Protein AF-A0A658NIT8-F1 (afdb_monomer_lite)

Radius of gyration: 13.02 Å; chains: 1; bounding box: 29×33×32 Å

Secondary structure (DSSP, 8-state):
-B-SHHHHHHHHHHHHHHHHHHHTTPPPP---TTT-HHHHHHHIIIII--SS-B-GGG---TTTTTS-GGGHHHHHTT-

Sequence (79 aa):
GTTGYEEAAAQGLVAGLNAAQKAGGAGPILFARSEAYLGVMIDDLVTRGVSEPYRMFTSRAEYRLFLRADNADSRLTPR

pLDDT: mean 91.46, std 7.01, range [71.62, 98.38]

Structure (mmCIF, N/CA/C/O backbone):
data_AF-A0A658NIT8-F1
#
_entry.id   AF-A0A658NIT8-F1
#
loop_
_atom_site.group_PDB
_atom_site.id
_atom_site.type_symbol
_atom_site.label_atom_id
_atom_site.label_alt_id
_atom_site.label_comp_id
_atom_site.label_asym_id
_atom_site.label_entity_id
_atom_site.label_seq_id
_atom_site.pdbx_PDB_ins_code
_atom_site.Cartn_x
_atom_site.Cartn_y
_atom_site.Cartn_z
_atom_site.occupancy
_atom_site.B_iso_or_equiv
_atom_site.auth_seq_id
_atom_site.auth_comp_id
_atom_site.auth_asym_id
_atom_site.auth_atom_id
_atom_site.pdbx_PDB_model_num
ATOM 1 N N . GLY A 1 1 ? 5.591 -12.358 1.503 1.00 71.94 1 GLY A N 1
ATOM 2 C CA . GLY A 1 1 ? 6.207 -12.493 0.170 1.00 71.94 1 GLY A CA 1
ATOM 3 C C . GLY A 1 1 ? 6.826 -11.197 -0.327 1.00 71.94 1 GLY A C 1
ATOM 4 O O . GLY A 1 1 ? 6.776 -10.942 -1.516 1.00 71.94 1 GLY A O 1
ATOM 5 N N . THR A 1 2 ? 7.433 -10.389 0.543 1.00 86.00 2 THR A N 1
ATOM 6 C CA . THR A 1 2 ? 8.207 -9.189 0.179 1.00 86.00 2 THR A CA 1
ATOM 7 C C . THR A 1 2 ? 9.502 -9.211 0.997 1.00 86.00 2 THR A C 1
ATOM 9 O O . THR A 1 2 ? 9.560 -9.928 1.998 1.00 86.00 2 THR A O 1
ATOM 12 N N . THR A 1 3 ? 10.536 -8.470 0.594 1.00 84.94 3 THR A N 1
ATOM 13 C CA . THR A 1 3 ? 11.811 -8.408 1.349 1.00 84.94 3 THR A CA 1
ATOM 14 C C . THR A 1 3 ? 12.336 -6.995 1.597 1.00 84.94 3 THR A C 1
ATOM 16 O O . THR A 1 3 ? 13.302 -6.854 2.337 1.00 84.94 3 THR A O 1
ATOM 19 N N . G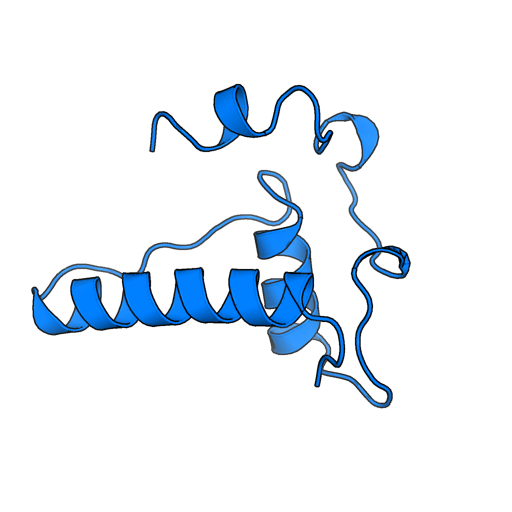LY A 1 4 ? 11.758 -5.963 0.976 1.00 89.44 4 GLY A N 1
ATOM 20 C CA . GLY A 1 4 ? 12.192 -4.576 1.161 1.00 89.44 4 GLY A CA 1
ATOM 21 C C . GLY A 1 4 ? 11.493 -3.879 2.328 1.00 89.44 4 GLY A C 1
ATOM 22 O O . GLY A 1 4 ? 10.387 -4.258 2.737 1.00 89.44 4 GLY A O 1
ATOM 23 N N . TYR A 1 5 ? 12.171 -2.873 2.886 1.00 94.00 5 TYR A N 1
ATOM 24 C CA . TYR A 1 5 ? 11.681 -2.102 4.029 1.00 94.00 5 TYR A CA 1
ATOM 25 C C . TYR A 1 5 ? 10.433 -1.303 3.656 1.00 94.00 5 TYR A C 1
ATOM 27 O O . TYR A 1 5 ? 9.481 -1.238 4.430 1.00 94.00 5 TYR A O 1
ATOM 35 N N . GLU A 1 6 ? 10.419 -0.740 2.453 1.00 93.94 6 GLU A N 1
ATOM 36 C CA . GLU A 1 6 ? 9.351 0.088 1.916 1.00 93.94 6 GLU A CA 1
ATOM 37 C C . GLU A 1 6 ? 8.070 -0.729 1.711 1.00 93.94 6 GLU A C 1
ATOM 39 O O . GLU A 1 6 ? 6.989 -0.309 2.132 1.00 93.94 6 GLU A O 1
ATOM 44 N N . GLU A 1 7 ? 8.176 -1.929 1.131 1.00 93.88 7 GLU A N 1
ATOM 45 C CA . GLU A 1 7 ? 7.037 -2.831 0.962 1.00 93.88 7 GLU A CA 1
ATOM 46 C C . GLU A 1 7 ? 6.469 -3.287 2.308 1.00 93.88 7 GLU A C 1
ATOM 48 O O . GLU A 1 7 ? 5.248 -3.366 2.471 1.00 93.88 7 GLU A O 1
ATOM 53 N N . ALA A 1 8 ? 7.341 -3.597 3.272 1.00 94.69 8 ALA A N 1
ATOM 54 C CA . ALA A 1 8 ? 6.924 -4.002 4.610 1.00 94.69 8 ALA A CA 1
ATOM 55 C C . ALA A 1 8 ? 6.240 -2.849 5.361 1.00 94.69 8 ALA A C 1
ATOM 57 O O . ALA A 1 8 ? 5.174 -3.049 5.943 1.00 94.69 8 ALA A O 1
ATOM 58 N N . ALA A 1 9 ? 6.799 -1.638 5.299 1.00 96.19 9 ALA A N 1
ATOM 59 C CA . ALA A 1 9 ? 6.223 -0.448 5.920 1.00 96.19 9 ALA A CA 1
ATOM 60 C C . ALA A 1 9 ? 4.841 -0.114 5.338 1.00 96.19 9 ALA A C 1
ATOM 62 O O . ALA A 1 9 ? 3.897 0.128 6.091 1.00 96.19 9 ALA A O 1
ATOM 63 N N . ALA A 1 10 ? 4.689 -0.169 4.011 1.00 94.81 10 ALA A N 1
ATOM 64 C CA . ALA A 1 10 ? 3.413 0.085 3.348 1.00 94.81 10 ALA A CA 1
ATOM 65 C C . ALA A 1 10 ? 2.340 -0.960 3.711 1.00 94.81 10 ALA A C 1
ATOM 67 O O . ALA A 1 10 ? 1.202 -0.594 4.004 1.00 94.81 10 ALA A O 1
ATOM 68 N N . GLN A 1 11 ? 2.692 -2.252 3.756 1.00 95.75 11 GLN A N 1
ATOM 69 C CA . GLN A 1 11 ? 1.774 -3.301 4.225 1.00 95.75 11 GLN A CA 1
ATOM 70 C C . GLN A 1 11 ? 1.408 -3.117 5.701 1.00 95.75 11 GLN A C 1
ATOM 72 O O . GLN A 1 11 ? 0.237 -3.233 6.058 1.00 95.75 11 GLN A O 1
ATOM 77 N N . GLY A 1 12 ? 2.392 -2.796 6.546 1.00 97.31 12 GLY A N 1
ATOM 78 C CA . GLY A 1 12 ? 2.189 -2.542 7.970 1.00 97.31 12 GLY A CA 1
ATOM 79 C C . GLY A 1 12 ? 1.230 -1.381 8.224 1.00 97.31 12 GLY A C 1
ATOM 80 O O . GLY A 1 12 ? 0.325 -1.513 9.045 1.00 97.31 12 GLY A O 1
ATOM 81 N N . LEU A 1 13 ? 1.364 -0.286 7.468 1.00 96.56 13 LEU A N 1
ATOM 82 C CA . LEU A 1 13 ? 0.457 0.860 7.536 1.00 96.56 13 LEU A CA 1
ATOM 83 C C . LEU A 1 13 ? -0.992 0.457 7.229 1.00 96.56 13 LEU A C 1
ATOM 85 O O . LEU A 1 13 ? -1.889 0.753 8.015 1.00 96.56 13 LEU A O 1
ATOM 89 N N . VAL A 1 14 ? -1.228 -0.250 6.119 1.00 96.50 14 VAL A N 1
ATOM 90 C CA . VAL A 1 14 ? -2.585 -0.677 5.726 1.00 96.50 14 VAL A CA 1
ATOM 91 C C . VAL A 1 14 ? -3.165 -1.690 6.710 1.00 96.50 14 VAL A C 1
ATOM 93 O O . VAL A 1 14 ? -4.339 -1.600 7.069 1.00 96.50 14 VAL A O 1
ATOM 96 N N . ALA A 1 15 ? -2.351 -2.640 7.175 1.00 97.31 15 ALA A N 1
ATOM 97 C CA . ALA A 1 15 ? -2.771 -3.626 8.162 1.00 97.31 15 ALA A CA 1
ATOM 98 C C . ALA A 1 15 ? -3.154 -2.961 9.491 1.00 97.31 15 ALA A C 1
ATOM 100 O O . ALA A 1 15 ? -4.213 -3.264 10.038 1.00 97.31 15 ALA A O 1
ATOM 101 N N . GLY A 1 16 ? -2.335 -2.026 9.981 1.00 98.06 16 GLY A N 1
ATOM 102 C CA . GLY A 1 16 ? -2.608 -1.269 11.201 1.00 98.06 16 GLY A CA 1
ATOM 103 C C . GLY A 1 16 ? -3.867 -0.411 11.083 1.00 98.06 16 GLY A C 1
ATOM 104 O O . GLY A 1 16 ? -4.731 -0.464 11.957 1.00 98.06 16 GLY A O 1
ATOM 105 N N . LEU A 1 17 ? -4.016 0.308 9.967 1.00 97.19 17 LEU A N 1
ATOM 106 C CA . LEU A 1 17 ? -5.197 1.119 9.676 1.00 97.19 17 LEU A CA 1
ATOM 107 C C . LEU A 1 17 ? -6.479 0.273 9.682 1.00 97.19 17 LEU A C 1
ATOM 109 O O . LEU A 1 17 ? -7.453 0.614 10.350 1.00 97.19 17 LEU A O 1
ATOM 113 N N . ASN A 1 18 ? -6.466 -0.872 9.001 1.00 97.81 18 ASN A N 1
ATOM 114 C CA . ASN A 1 18 ? -7.627 -1.758 8.940 1.00 97.81 18 ASN A CA 1
ATOM 115 C C . ASN A 1 18 ? -7.886 -2.512 10.248 1.00 97.81 18 ASN A C 1
ATOM 117 O O . ASN A 1 18 ? -9.042 -2.789 10.571 1.00 97.81 18 ASN A O 1
ATOM 121 N N . ALA A 1 19 ? -6.850 -2.804 11.036 1.00 98.38 19 ALA A N 1
ATOM 122 C CA . ALA A 1 19 ? -7.016 -3.329 12.386 1.00 98.38 19 ALA A CA 1
ATOM 123 C C . ALA A 1 19 ? -7.713 -2.307 13.299 1.00 98.38 19 ALA A C 1
ATOM 125 O O . ALA A 1 19 ? -8.637 -2.677 14.024 1.00 98.38 19 ALA A O 1
ATOM 126 N N . ALA A 1 20 ? -7.330 -1.028 13.214 1.00 98.25 20 ALA A N 1
ATOM 127 C CA . ALA A 1 20 ? -7.977 0.055 13.949 1.00 98.25 20 ALA A CA 1
ATOM 128 C C . ALA A 1 20 ? -9.438 0.254 13.510 1.00 98.25 20 ALA A C 1
ATOM 130 O O . ALA A 1 20 ? -10.321 0.293 14.365 1.00 98.25 20 ALA A O 1
ATOM 131 N N . GLN A 1 21 ? -9.715 0.280 12.199 1.00 97.94 21 GLN A N 1
ATOM 132 C CA . GLN A 1 21 ? -11.086 0.342 11.667 1.00 97.94 21 GLN A CA 1
ATOM 133 C C . GLN A 1 21 ? -11.944 -0.810 12.192 1.00 97.94 21 GLN A C 1
ATOM 135 O O . GLN A 1 21 ? -13.045 -0.590 12.693 1.00 97.94 21 GLN A O 1
ATOM 140 N N . LYS A 1 22 ? -11.411 -2.038 12.151 1.00 98.19 22 LYS A N 1
ATOM 141 C CA . LYS A 1 22 ? -12.099 -3.223 12.669 1.00 98.19 22 LYS A CA 1
ATOM 142 C C . LYS A 1 22 ? -12.380 -3.109 14.168 1.00 98.19 22 LYS A C 1
ATOM 144 O O . LYS A 1 22 ? -13.479 -3.446 14.597 1.00 98.19 22 LYS A O 1
ATOM 149 N N . ALA A 1 23 ? -11.416 -2.632 14.955 1.00 98.31 23 ALA A N 1
ATOM 150 C CA . ALA A 1 23 ? -11.595 -2.413 16.389 1.00 98.31 23 ALA A CA 1
ATOM 151 C C . ALA A 1 23 ? -12.641 -1.323 16.692 1.00 98.31 23 ALA A C 1
ATOM 153 O O . ALA A 1 23 ? -13.359 -1.426 17.682 1.00 98.31 23 ALA A O 1
ATOM 154 N N . GLY A 1 24 ? -12.756 -0.313 15.824 1.00 97.88 24 GLY A N 1
ATOM 155 C CA . GLY A 1 24 ? -13.751 0.758 15.910 1.00 97.88 24 GLY A CA 1
ATOM 156 C C . GLY A 1 24 ? -15.119 0.433 15.297 1.00 97.88 24 GLY A C 1
ATOM 157 O O . GLY A 1 24 ? -15.991 1.296 15.303 1.00 97.88 24 GLY A O 1
ATOM 158 N N . GLY A 1 25 ? -15.327 -0.771 14.750 1.00 97.56 25 GLY A N 1
ATOM 159 C CA . GLY A 1 25 ? -16.588 -1.160 14.102 1.00 97.56 25 GLY A CA 1
ATOM 160 C C . GLY A 1 25 ? -16.839 -0.501 12.739 1.00 97.56 25 GLY A C 1
ATOM 161 O O . GLY A 1 25 ? -17.972 -0.495 12.261 1.00 97.56 25 GLY A O 1
ATOM 162 N N . ALA A 1 26 ? -15.801 0.052 12.111 1.00 97.44 26 ALA A N 1
ATOM 163 C CA . ALA A 1 26 ? -15.866 0.677 10.797 1.00 97.44 26 ALA A CA 1
ATOM 164 C C . ALA A 1 26 ? -15.430 -0.285 9.675 1.00 97.44 26 ALA A C 1
ATOM 166 O O . ALA A 1 26 ? -14.829 -1.337 9.909 1.00 97.44 26 ALA A O 1
ATOM 167 N N . GLY A 1 27 ? -15.739 0.083 8.429 1.00 95.94 27 GLY A N 1
ATOM 168 C CA . GLY A 1 27 ? -15.341 -0.678 7.243 1.00 95.94 27 GLY A CA 1
ATOM 169 C C . GLY A 1 27 ? -13.839 -0.575 6.937 1.00 95.94 27 GLY A C 1
ATOM 170 O O . GLY A 1 27 ? -13.195 0.399 7.338 1.00 95.94 27 GLY A O 1
ATOM 171 N N . PRO A 1 28 ? -13.261 -1.550 6.213 1.00 95.56 28 PRO A N 1
ATOM 172 C CA . PRO A 1 28 ? -11.861 -1.494 5.819 1.00 95.56 28 PRO A CA 1
ATOM 173 C C . PRO A 1 28 ? -11.612 -0.348 4.834 1.00 95.56 28 PRO A C 1
ATOM 175 O O . PRO A 1 28 ? -12.433 -0.049 3.968 1.00 95.56 28 PRO A O 1
ATOM 178 N N . ILE A 1 29 ? -10.432 0.245 4.938 1.00 94.56 29 ILE A N 1
ATOM 179 C CA . ILE A 1 29 ? -9.878 1.180 3.973 1.00 94.56 29 ILE A CA 1
ATOM 180 C C . ILE A 1 29 ? -9.108 0.377 2.925 1.00 94.56 29 ILE A C 1
ATOM 182 O O . ILE A 1 29 ? -8.228 -0.434 3.236 1.00 94.56 29 ILE A O 1
ATOM 186 N N . LEU A 1 30 ? -9.465 0.613 1.666 1.00 93.62 30 LEU A N 1
ATOM 187 C CA . LEU A 1 30 ? -8.872 -0.020 0.497 1.00 93.62 30 LEU A CA 1
ATOM 188 C C . LEU A 1 30 ? -8.229 1.053 -0.379 1.00 93.62 30 LEU A C 1
ATOM 190 O O . LEU A 1 30 ? -8.793 2.127 -0.577 1.00 93.62 30 LEU A O 1
ATOM 194 N N . PHE A 1 31 ? -7.061 0.739 -0.927 1.00 94.88 31 PHE A N 1
ATOM 195 C CA . PHE A 1 31 ? -6.353 1.600 -1.869 1.00 94.8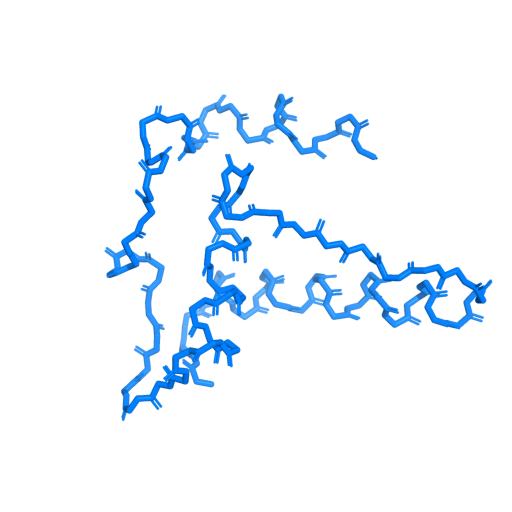8 31 PHE A CA 1
ATOM 196 C C . PHE A 1 31 ? -6.401 0.955 -3.247 1.00 94.88 31 PHE A C 1
ATOM 198 O O . PHE A 1 31 ? -5.935 -0.173 -3.415 1.00 94.88 31 PHE A O 1
ATOM 205 N N . ALA A 1 32 ? -6.949 1.657 -4.238 1.00 94.00 32 ALA A N 1
ATOM 206 C CA . ALA A 1 32 ? -7.046 1.107 -5.582 1.00 94.00 32 ALA A CA 1
ATOM 207 C C . ALA A 1 32 ? -5.687 1.125 -6.303 1.00 94.00 32 ALA A C 1
ATOM 209 O O . ALA A 1 32 ? -4.851 2.011 -6.089 1.00 94.00 32 ALA A O 1
ATOM 210 N N . ARG A 1 33 ? -5.494 0.182 -7.236 1.00 94.62 33 ARG A N 1
ATOM 211 C CA . ARG A 1 33 ? -4.310 0.124 -8.118 1.00 94.62 33 ARG A CA 1
ATOM 212 C C . ARG A 1 33 ? -4.088 1.421 -8.899 1.00 94.62 33 ARG A C 1
ATOM 214 O O . ARG A 1 33 ? -2.954 1.788 -9.174 1.00 94.62 33 ARG A O 1
ATOM 221 N N . SER A 1 34 ? -5.164 2.115 -9.260 1.00 94.69 34 SER A N 1
ATOM 222 C CA . SER A 1 34 ? -5.131 3.378 -10.004 1.00 94.69 34 SER A CA 1
ATOM 223 C C . SER A 1 34 ? -4.749 4.591 -9.155 1.00 94.69 34 SER A C 1
ATOM 225 O O . SER A 1 34 ? -4.463 5.652 -9.707 1.00 94.69 34 SER A O 1
ATOM 227 N N . GLU A 1 35 ? -4.726 4.454 -7.829 1.00 94.25 35 GLU A N 1
ATOM 228 C CA . GLU A 1 35 ? -4.550 5.573 -6.900 1.00 94.25 35 GLU A CA 1
ATOM 229 C C . GLU A 1 35 ? -3.184 5.574 -6.223 1.00 94.25 35 GLU A C 1
ATOM 231 O O . GLU A 1 35 ? -2.673 6.647 -5.903 1.00 94.25 35 GLU A O 1
ATOM 236 N N . ALA A 1 36 ? -2.583 4.400 -5.990 1.00 94.50 36 ALA A N 1
ATOM 237 C CA . ALA A 1 36 ? -1.295 4.279 -5.313 1.00 94.50 36 ALA A CA 1
ATOM 238 C C . ALA A 1 36 ? -0.549 2.983 -5.641 1.00 94.50 36 ALA A C 1
ATOM 240 O O . ALA A 1 36 ? -1.139 1.909 -5.737 1.00 94.50 36 ALA A O 1
ATOM 241 N N . TYR A 1 37 ? 0.785 3.064 -5.648 1.00 93.94 37 TYR A N 1
ATOM 242 C CA . TYR A 1 37 ? 1.665 1.893 -5.727 1.00 93.94 37 TYR A CA 1
ATOM 243 C C . TYR A 1 37 ? 1.458 0.895 -4.577 1.00 93.94 37 TYR A C 1
ATOM 245 O O . TYR A 1 37 ? 1.629 -0.305 -4.767 1.00 93.94 37 TYR A O 1
ATOM 253 N N . LEU A 1 38 ? 1.032 1.362 -3.398 1.00 93.50 38 LEU A N 1
ATOM 254 C CA . LEU A 1 38 ? 0.699 0.477 -2.279 1.00 93.50 38 LEU A CA 1
ATOM 255 C C . LEU A 1 38 ? -0.531 -0.404 -2.597 1.00 93.50 38 LEU A C 1
ATOM 257 O O . LEU A 1 38 ? -0.556 -1.571 -2.218 1.00 93.50 38 LEU A O 1
ATOM 261 N N . GLY A 1 39 ? -1.499 0.123 -3.359 1.00 94.12 39 GLY A N 1
ATOM 262 C CA . GLY A 1 39 ? -2.661 -0.620 -3.849 1.00 94.12 39 GLY A CA 1
ATOM 263 C C . GLY A 1 39 ? -2.279 -1.626 -4.932 1.00 94.12 39 GLY A C 1
ATOM 264 O O . GLY A 1 39 ? -2.732 -2.764 -4.891 1.00 94.12 39 GLY A O 1
ATOM 265 N N . VAL A 1 40 ? -1.373 -1.244 -5.843 1.00 94.44 40 VAL A N 1
ATOM 266 C CA . VAL A 1 40 ? -0.777 -2.165 -6.833 1.00 94.44 40 VAL A CA 1
ATOM 267 C C . VAL A 1 40 ? -0.099 -3.346 -6.140 1.00 94.44 40 VAL A C 1
ATOM 269 O O . VAL A 1 40 ? -0.377 -4.491 -6.477 1.00 94.44 40 VAL A O 1
ATOM 272 N N . MET A 1 41 ? 0.741 -3.078 -5.137 1.00 93.94 41 MET A N 1
ATOM 273 C CA . MET A 1 41 ? 1.441 -4.122 -4.390 1.00 93.94 41 MET A CA 1
ATOM 274 C C . MET A 1 41 ? 0.490 -5.061 -3.653 1.00 93.94 41 MET A C 1
ATOM 276 O O . MET A 1 41 ? 0.653 -6.274 -3.740 1.00 93.94 41 MET A O 1
ATOM 280 N N . ILE A 1 42 ? -0.477 -4.524 -2.906 1.00 93.44 42 ILE A N 1
ATOM 281 C CA . ILE A 1 42 ? -1.413 -5.362 -2.147 1.00 93.44 42 ILE A CA 1
ATOM 282 C C . ILE A 1 42 ? -2.247 -6.223 -3.096 1.00 93.44 42 ILE A C 1
ATOM 284 O O . ILE A 1 42 ? -2.398 -7.415 -2.844 1.00 93.44 42 ILE A O 1
ATOM 288 N N . ASP A 1 43 ? -2.734 -5.653 -4.199 1.00 93.00 43 ASP A N 1
ATOM 289 C CA . ASP A 1 43 ? -3.486 -6.413 -5.194 1.00 93.00 43 ASP A CA 1
ATOM 290 C C . ASP A 1 43 ? -2.633 -7.500 -5.861 1.00 93.00 43 ASP A C 1
ATOM 292 O O . ASP A 1 43 ? -3.069 -8.645 -5.939 1.00 93.00 43 ASP A O 1
ATOM 296 N N . ASP A 1 44 ? -1.397 -7.195 -6.271 1.00 91.88 44 ASP A N 1
ATOM 297 C CA . ASP A 1 44 ? -0.499 -8.199 -6.853 1.00 91.88 44 ASP A CA 1
ATOM 298 C C . ASP A 1 44 ? -0.256 -9.359 -5.866 1.00 91.88 44 ASP A C 1
ATOM 300 O O . ASP A 1 44 ? -0.358 -10.529 -6.246 1.00 91.88 44 ASP A O 1
ATOM 304 N N . LEU A 1 45 ? -0.001 -9.054 -4.587 1.00 91.25 45 LEU A N 1
ATOM 305 C CA . LEU A 1 45 ? 0.233 -10.060 -3.546 1.00 91.25 45 LEU A CA 1
ATOM 306 C C . LEU A 1 45 ? -0.998 -10.934 -3.267 1.00 91.25 45 LEU A C 1
ATOM 308 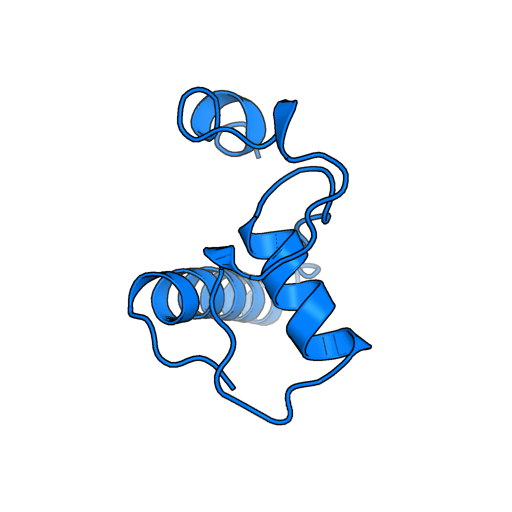O O . LEU A 1 45 ? -0.844 -12.138 -3.063 1.00 91.25 45 LEU A O 1
ATOM 312 N N . VAL A 1 46 ? -2.198 -10.349 -3.237 1.00 91.62 46 VAL A N 1
ATOM 313 C CA . VAL A 1 46 ? -3.444 -11.064 -2.906 1.00 91.62 46 VAL A CA 1
ATOM 314 C C . VAL A 1 46 ? -3.981 -11.844 -4.104 1.00 91.62 46 VAL A C 1
ATOM 316 O O . VAL A 1 46 ? -4.387 -12.994 -3.956 1.00 91.62 46 VAL A O 1
ATOM 319 N N . THR A 1 47 ? -3.974 -11.237 -5.289 1.00 90.38 47 THR A N 1
ATOM 320 C CA . THR A 1 47 ? -4.610 -11.795 -6.488 1.00 90.38 47 THR A CA 1
ATOM 321 C C . THR A 1 47 ? -3.715 -12.810 -7.191 1.00 90.38 47 THR A C 1
ATOM 323 O O . THR A 1 47 ? -4.209 -13.804 -7.721 1.00 90.38 47 THR A O 1
ATOM 326 N N . ARG A 1 48 ? -2.397 -12.574 -7.226 1.00 85.00 48 ARG A N 1
ATOM 327 C CA . ARG A 1 48 ? -1.457 -13.414 -7.991 1.00 85.00 48 ARG A CA 1
ATOM 328 C C . ARG A 1 48 ? -0.599 -14.305 -7.101 1.00 85.00 48 ARG A C 1
ATOM 330 O O . ARG A 1 48 ? -0.083 -15.311 -7.582 1.00 85.00 48 ARG A O 1
ATOM 337 N N . GLY A 1 49 ? -0.448 -13.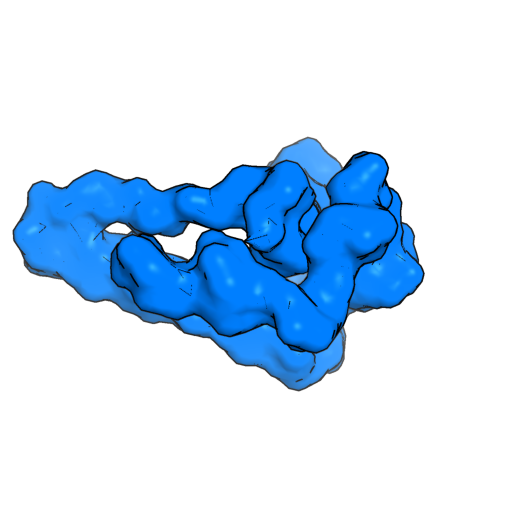951 -5.823 1.00 80.44 49 GLY A N 1
ATOM 338 C CA . GLY A 1 49 ? 0.570 -14.552 -4.969 1.00 80.44 49 GLY A CA 1
ATOM 339 C C . GLY A 1 49 ? 1.976 -14.284 -5.510 1.00 80.44 49 GLY A C 1
ATOM 340 O O . GLY A 1 49 ? 2.167 -13.564 -6.491 1.00 80.44 49 GLY A O 1
ATOM 341 N N . VAL A 1 50 ? 2.991 -14.852 -4.861 1.00 81.19 50 VAL A N 1
ATOM 342 C CA . VAL A 1 50 ? 4.385 -14.681 -5.289 1.00 81.19 50 VAL A CA 1
ATOM 343 C C . VAL A 1 50 ? 5.187 -15.965 -5.118 1.00 81.19 50 VAL A C 1
ATOM 345 O O . VAL A 1 50 ? 5.139 -16.591 -4.062 1.00 81.19 50 VAL A O 1
ATOM 348 N N . SER A 1 51 ? 5.930 -16.349 -6.160 1.00 78.88 51 SER A N 1
ATOM 349 C CA . SER A 1 51 ? 6.875 -17.477 -6.144 1.00 78.88 51 SER A CA 1
ATOM 350 C C . SER A 1 51 ? 8.287 -17.068 -5.708 1.00 78.88 51 SER A C 1
ATOM 352 O O . SER A 1 51 ? 9.061 -17.905 -5.258 1.00 78.88 51 SER A O 1
ATOM 354 N N . GLU A 1 52 ? 8.608 -15.777 -5.811 1.00 79.62 52 GLU A N 1
ATOM 355 C CA . GLU A 1 52 ? 9.863 -15.154 -5.382 1.00 79.62 52 GLU A CA 1
ATOM 356 C C . GLU A 1 52 ? 9.558 -13.851 -4.622 1.00 79.62 52 GLU A C 1
ATOM 358 O O . GLU A 1 52 ? 8.455 -13.318 -4.753 1.00 79.62 52 GLU A O 1
ATOM 363 N N . PRO A 1 53 ? 10.487 -13.300 -3.818 1.00 82.12 53 PRO A N 1
ATOM 364 C CA . PRO A 1 53 ? 10.250 -12.048 -3.106 1.00 82.12 53 PRO A CA 1
ATOM 365 C C . PRO A 1 53 ? 9.779 -10.895 -4.006 1.00 82.12 53 PRO A C 1
ATOM 367 O O . PRO A 1 53 ? 10.498 -10.463 -4.908 1.00 82.12 53 PRO A O 1
ATOM 370 N N . TYR A 1 54 ? 8.591 -10.355 -3.722 1.00 85.44 54 TYR A N 1
ATOM 371 C CA . TYR A 1 54 ? 8.048 -9.190 -4.420 1.00 85.44 54 TYR A CA 1
ATOM 372 C C . TYR A 1 54 ? 8.944 -7.962 -4.237 1.00 85.44 54 TYR A C 1
ATOM 374 O O . TYR A 1 54 ? 9.433 -7.701 -3.131 1.00 85.44 54 TYR A O 1
ATOM 382 N N . ARG A 1 55 ? 9.079 -7.172 -5.305 1.00 84.25 55 ARG A N 1
ATOM 383 C CA . ARG A 1 55 ? 9.753 -5.870 -5.311 1.00 84.25 55 ARG A CA 1
ATOM 384 C C . ARG A 1 55 ? 8.877 -4.851 -6.033 1.00 84.25 55 ARG A C 1
ATOM 386 O O . ARG A 1 55 ? 8.443 -5.091 -7.154 1.00 84.25 55 ARG A O 1
ATOM 393 N N . MET A 1 56 ? 8.664 -3.682 -5.437 1.00 79.81 56 MET A N 1
ATOM 394 C CA . MET A 1 56 ? 7.823 -2.615 -5.999 1.00 79.81 56 MET A CA 1
ATOM 395 C C . MET A 1 56 ? 8.196 -2.244 -7.441 1.00 79.81 56 MET A C 1
ATOM 397 O O . MET A 1 56 ? 7.315 -2.076 -8.283 1.00 79.81 56 MET A O 1
ATOM 401 N N . PHE A 1 57 ? 9.490 -2.171 -7.763 1.00 71.62 57 PHE A N 1
ATOM 402 C CA . PHE A 1 57 ? 9.955 -1.781 -9.100 1.00 71.62 57 PHE A CA 1
ATOM 403 C C . PHE A 1 57 ? 9.761 -2.846 -10.189 1.00 71.62 57 PHE A C 1
ATOM 405 O O . PHE A 1 57 ? 9.928 -2.533 -11.366 1.00 71.62 57 PHE A O 1
ATOM 412 N N . THR A 1 58 ? 9.393 -4.082 -9.836 1.00 71.69 58 THR A N 1
ATOM 413 C CA . THR A 1 58 ? 9.017 -5.115 -10.818 1.00 71.69 58 THR A CA 1
ATOM 414 C C . THR A 1 58 ? 7.508 -5.171 -11.063 1.00 71.69 58 THR A C 1
ATOM 416 O O . THR A 1 58 ? 7.055 -5.895 -11.953 1.00 71.69 58 THR A O 1
ATOM 419 N N . SER A 1 59 ? 6.727 -4.382 -10.317 1.00 72.31 59 SER A N 1
ATOM 420 C CA . SER A 1 59 ? 5.275 -4.312 -10.461 1.00 72.31 59 SER A CA 1
ATOM 421 C C . SER A 1 59 ? 4.856 -3.679 -11.789 1.00 72.31 59 SER A C 1
ATOM 423 O O . SER A 1 59 ? 5.478 -2.741 -12.298 1.00 72.31 59 SER A O 1
ATOM 425 N N . ARG A 1 60 ? 3.770 -4.195 -12.374 1.00 78.62 60 ARG A N 1
ATOM 426 C CA . ARG A 1 60 ? 3.156 -3.609 -13.573 1.00 78.62 60 ARG A CA 1
ATOM 427 C C . ARG A 1 60 ? 2.014 -2.694 -13.152 1.00 78.62 60 ARG A C 1
ATOM 429 O O . ARG A 1 60 ? 0.866 -3.119 -13.124 1.00 78.62 60 ARG A O 1
ATOM 436 N N . ALA A 1 61 ? 2.343 -1.443 -12.842 1.00 87.75 61 ALA A N 1
ATOM 437 C CA . ALA A 1 61 ? 1.350 -0.406 -12.590 1.00 87.75 61 ALA A CA 1
ATOM 438 C C . ALA A 1 61 ? 0.824 0.174 -13.912 1.00 87.75 61 ALA A C 1
ATOM 440 O O . ALA A 1 61 ? 1.553 0.840 -14.654 1.00 87.75 61 ALA A O 1
ATOM 441 N N . GLU A 1 62 ? -0.461 -0.038 -14.187 1.00 90.62 62 GLU A N 1
ATOM 442 C CA . GLU A 1 62 ? -1.145 0.437 -15.395 1.00 90.62 62 GLU A CA 1
ATOM 443 C C . GLU A 1 62 ? -1.150 1.975 -15.470 1.00 90.62 62 GLU A C 1
ATOM 445 O O . GLU A 1 62 ? -1.087 2.562 -16.548 1.00 90.62 62 GLU A O 1
ATOM 450 N N . TYR A 1 63 ? -1.129 2.630 -14.306 1.00 91.62 63 TYR A N 1
ATOM 451 C CA . TYR A 1 63 ? -1.193 4.083 -14.151 1.00 91.62 63 TYR A CA 1
ATOM 452 C C . TYR A 1 63 ? 0.152 4.712 -13.759 1.00 91.62 63 TYR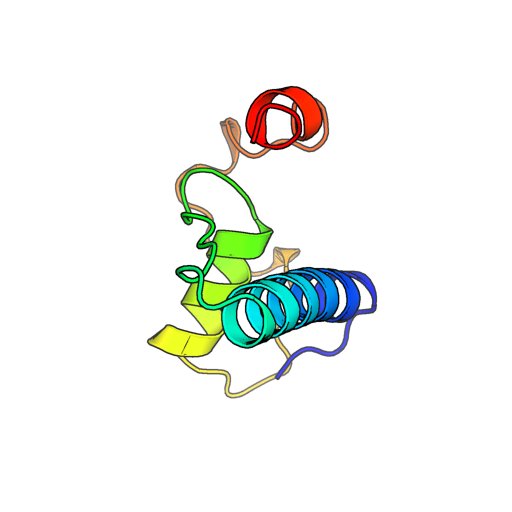 A C 1
ATOM 454 O O . TYR A 1 63 ? 0.180 5.793 -13.175 1.00 91.62 63 TYR A O 1
ATOM 462 N N . ARG A 1 64 ? 1.296 4.084 -14.074 1.00 92.25 64 ARG A N 1
ATOM 463 C CA . ARG A 1 64 ? 2.626 4.530 -13.597 1.00 92.25 64 ARG A CA 1
ATOM 464 C C . ARG A 1 64 ? 2.999 5.990 -13.912 1.00 92.25 64 ARG A C 1
ATOM 466 O O . ARG A 1 64 ? 3.812 6.569 -13.206 1.00 92.25 64 ARG A O 1
ATOM 473 N N . LEU A 1 65 ? 2.431 6.584 -14.967 1.00 93.50 65 LEU A N 1
ATOM 474 C CA . LEU A 1 65 ? 2.652 7.998 -15.320 1.00 93.50 65 LEU A CA 1
ATOM 475 C C . LEU A 1 65 ? 1.883 8.966 -14.406 1.00 93.50 65 LEU A C 1
ATOM 477 O O . LEU A 1 65 ? 2.291 10.114 -14.228 1.00 93.50 65 LEU A O 1
ATOM 481 N N . PHE A 1 66 ? 0.773 8.502 -13.836 1.00 94.88 66 PHE A N 1
ATOM 482 C CA . PHE A 1 66 ? -0.018 9.228 -12.849 1.00 94.88 66 PHE A CA 1
ATOM 483 C C . PHE A 1 66 ? 0.478 8.959 -11.423 1.00 94.88 66 PHE A C 1
ATOM 485 O O . PHE A 1 66 ? 0.542 9.881 -10.613 1.00 94.88 66 PHE A O 1
ATOM 492 N N . LEU A 1 67 ? 0.880 7.720 -11.129 1.00 94.12 67 LEU A N 1
ATOM 493 C CA . LEU A 1 67 ? 1.396 7.284 -9.831 1.00 94.12 67 LEU A CA 1
ATOM 494 C C . LEU A 1 67 ? 2.850 7.708 -9.633 1.00 94.12 67 LEU A C 1
ATOM 496 O O . LEU A 1 67 ? 3.761 6.883 -9.672 1.00 94.12 67 LEU A O 1
ATOM 500 N N . ARG A 1 68 ? 3.083 9.000 -9.428 1.00 94.31 68 ARG A N 1
ATOM 501 C CA . ARG A 1 68 ? 4.436 9.532 -9.273 1.00 94.31 68 ARG A CA 1
ATOM 502 C C . ARG A 1 68 ? 4.744 9.902 -7.829 1.00 94.31 68 ARG A C 1
ATOM 504 O O . ARG A 1 68 ? 3.845 10.095 -7.014 1.00 94.31 68 ARG A O 1
ATOM 511 N N . ALA A 1 69 ? 6.028 9.978 -7.500 1.00 94.38 69 ALA A N 1
ATOM 512 C CA . ALA A 1 69 ? 6.453 10.369 -6.160 1.00 94.38 69 ALA A CA 1
ATOM 513 C C . ALA A 1 69 ? 6.083 11.832 -5.847 1.00 94.38 69 ALA A C 1
ATOM 515 O O . ALA A 1 69 ? 5.658 12.117 -4.734 1.00 94.38 69 ALA A O 1
ATOM 516 N N . ASP A 1 70 ? 6.162 12.728 -6.840 1.00 96.88 70 ASP A N 1
ATOM 517 C CA . ASP A 1 70 ? 5.906 14.173 -6.711 1.00 96.88 70 ASP A CA 1
ATOM 518 C C . ASP A 1 70 ? 4.443 14.545 -6.446 1.00 96.88 70 ASP A C 1
ATOM 520 O O . ASP A 1 70 ? 4.172 15.688 -6.104 1.00 96.88 70 ASP A O 1
ATOM 524 N N . ASN A 1 71 ? 3.502 13.612 -6.619 1.00 96.62 71 ASN A N 1
ATOM 525 C CA . ASN A 1 71 ? 2.071 13.874 -6.447 1.00 96.62 71 ASN A CA 1
ATOM 526 C C . ASN A 1 71 ? 1.384 12.902 -5.475 1.00 96.62 71 ASN A C 1
ATOM 528 O O . ASN A 1 71 ? 0.160 12.753 -5.504 1.00 96.62 71 ASN A O 1
ATOM 532 N N . ALA A 1 72 ? 2.159 12.174 -4.665 1.00 95.56 72 ALA A N 1
ATOM 533 C CA . ALA A 1 72 ? 1.621 11.189 -3.729 1.00 95.56 72 ALA A CA 1
ATOM 534 C C . ALA A 1 72 ? 0.741 11.818 -2.647 1.00 95.56 72 ALA A C 1
ATOM 536 O O . ALA A 1 72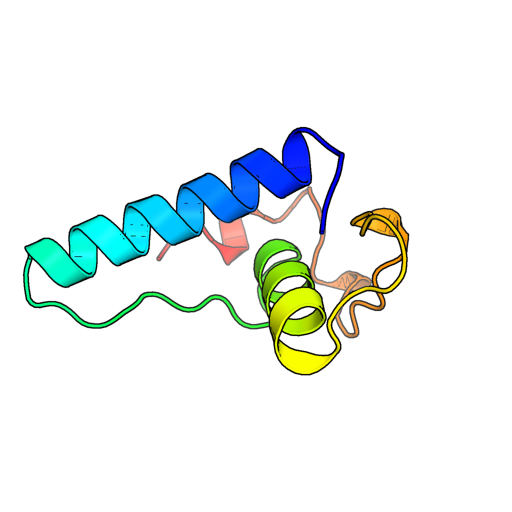 ? -0.302 11.264 -2.307 1.00 95.56 72 ALA A O 1
ATOM 537 N N . ASP A 1 73 ? 1.131 12.993 -2.174 1.00 96.19 73 ASP A N 1
ATOM 538 C CA . ASP A 1 73 ? 0.384 13.825 -1.241 1.00 96.19 73 ASP A CA 1
ATOM 539 C C . ASP A 1 73 ? -0.973 14.254 -1.816 1.00 96.19 73 ASP A C 1
ATOM 541 O O . ASP A 1 73 ? -2.014 14.011 -1.212 1.00 96.19 73 ASP A O 1
ATOM 545 N N . SER A 1 74 ? -0.983 14.791 -3.034 1.00 95.69 74 SER A N 1
ATOM 546 C CA . SER A 1 74 ? -2.193 15.241 -3.722 1.00 95.69 74 SER A CA 1
ATOM 547 C C . SER A 1 74 ? -3.182 14.093 -3.945 1.00 95.69 74 SER A C 1
ATOM 549 O O . SER A 1 74 ? -4.391 14.309 -3.957 1.00 95.69 74 SER A O 1
ATOM 551 N N . ARG A 1 75 ? -2.675 12.863 -4.109 1.00 95.19 75 ARG A N 1
ATOM 552 C CA . ARG A 1 75 ? -3.492 11.654 -4.289 1.00 95.19 75 ARG A CA 1
ATOM 553 C C . ARG A 1 75 ? -4.012 11.060 -2.979 1.00 95.19 75 ARG A C 1
ATOM 555 O O . ARG A 1 75 ? -5.082 10.458 -2.996 1.00 95.19 75 ARG A O 1
ATOM 562 N N . LEU A 1 76 ? -3.254 11.139 -1.882 1.00 95.12 76 LEU A N 1
ATOM 563 C CA . LEU A 1 76 ? -3.503 10.312 -0.691 1.00 95.12 76 LEU A CA 1
ATOM 564 C C . LEU A 1 76 ? -3.745 11.085 0.605 1.00 95.12 76 LEU A C 1
ATOM 566 O O . LEU A 1 76 ? -4.390 10.537 1.491 1.00 95.12 76 LEU A O 1
ATOM 570 N N . THR A 1 77 ? -3.272 12.323 0.728 1.00 94.12 77 THR A N 1
ATOM 571 C CA . THR A 1 77 ? -3.451 13.132 1.944 1.00 94.12 77 THR A CA 1
ATOM 572 C C . THR A 1 77 ? -4.897 13.580 2.186 1.00 94.12 77 THR A C 1
ATOM 574 O O . THR A 1 77 ? -5.296 13.602 3.345 1.00 94.12 77 THR A O 1
ATOM 577 N N . PRO A 1 78 ? -5.718 13.916 1.168 1.00 90.94 78 PRO A N 1
ATOM 578 C CA . PRO A 1 78 ? -7.102 14.349 1.402 1.00 90.94 78 PRO A CA 1
ATOM 579 C C . PRO A 1 78 ? -8.076 13.252 1.873 1.00 90.94 78 PRO A C 1
ATOM 581 O O . PRO A 1 78 ? -9.278 13.510 1.907 1.00 90.94 78 PRO A O 1
ATOM 584 N N . ARG A 1 79 ? -7.596 12.029 2.127 1.00 76.56 79 ARG A N 1
ATOM 585 C CA . ARG A 1 79 ? -8.430 10.863 2.449 1.00 76.56 79 ARG A CA 1
ATOM 586 C C . ARG A 1 79 ? -8.797 10.786 3.924 1.00 76.56 79 ARG A C 1
ATOM 588 O O . ARG A 1 79 ? -8.000 11.254 4.764 1.00 76.56 79 ARG A O 1
#

Foldseek 3Di:
DADDPVLVVLVVVQVVQQVVCVVVVHDGDADDLQQELSNQSVCCCPVPNDPDHDDSVVTDRPNVVVHDPVCNCVRPVVD